Protein AF-A0A7J7D6F3-F1 (afdb_monomer_lite)

Foldseek 3Di:
DDDDPPPPVPDPDPDLVVLLVVLQVLLQVLPPVCLVVLLVQLPPLVRDVSNNLSSLLSLLSVLDPVCLVSLVVSLVPPPDVSNVLSSVLSNVSSVVVVCCVPDDNDPPLPQQPVSGSFSERAPPPQDDLVSLLVQLPDPPDRPRSNSNSLSNLVSVDDPSSVVSNVVSVD

Radius of gyration: 17.04 Å; chains: 1; bounding box: 36×46×45 Å

Organism: Tripterygium wilfordii (NCBI:txid458696)

Secondary structure (DSSP, 8-state):
-----SS--TTS-S-HHHHHHHHHHHHHHT-GGGHHHHHHHHT-TTS-HHHHHHHHHHHHHH--GGGHHHHHHHHHH-S-HHHHHHHHHHHHHHHHHHHHHHS-S----PPPTT----SS---TT--SHHHHHHHHT-TTS-HHHHHHHHHHHHHH-HHHHHHHHHHTT-

InterPro domains:
  IPR004155 PBS lyase HEAT-like repeat [SM00567] (16-45)
  IPR004155 PBS lyase HEAT-like repeat [SM00567] (49-78)
  IPR004155 PBS lyase HEAT-like repeat [SM00567] (143-168)
  IPR011989 Armadillo-like helical [G3DSA:1.25.10.10] (8-170)
  IPR016024 Armadillo-type fold [SSF48371] (17-167)

Sequence (170 aa):
MIVRLSGLLATRYSSNLLAHEAAFAMGQMQDTEAIAALGSFLNDLSLHPIVRHEA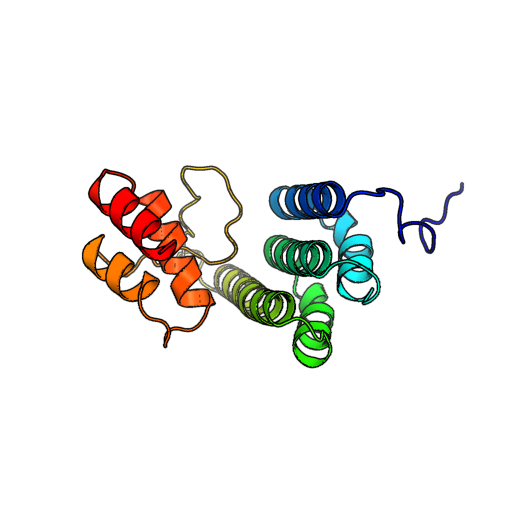AEALGAIGLESNIPLLQNSLLVDPAPEVQETCEFALKQIQELKAVVDGDGTSKTEKSPFMSVDPAAPVSSCSSVDELRNVLLDEEKCIYDLYAALFALRNHGGDTAVSAIIDSLC

Structure (mmCIF, N/CA/C/O backbone):
data_AF-A0A7J7D6F3-F1
#
_entry.id   AF-A0A7J7D6F3-F1
#
loop_
_atom_site.group_PDB
_atom_site.id
_atom_site.type_symbol
_atom_site.label_atom_id
_atom_site.label_alt_id
_atom_site.label_comp_id
_atom_site.label_asym_id
_atom_site.label_entity_id
_atom_site.label_seq_id
_atom_site.pdbx_PDB_ins_code
_atom_site.Cartn_x
_atom_site.Cartn_y
_atom_site.Cartn_z
_atom_site.occupancy
_atom_site.B_iso_or_equiv
_atom_site.auth_seq_id
_atom_site.auth_comp_id
_atom_site.auth_asym_id
_atom_site.auth_atom_id
_atom_site.pdbx_PDB_model_num
ATOM 1 N N . MET A 1 1 ? 8.239 -28.758 -19.427 1.00 30.58 1 MET A N 1
ATOM 2 C CA . MET A 1 1 ? 8.535 -28.411 -20.831 1.00 30.58 1 MET A CA 1
ATOM 3 C C . MET A 1 1 ? 7.629 -27.251 -21.215 1.00 30.58 1 MET A C 1
ATOM 5 O O . MET A 1 1 ? 6.462 -27.503 -21.447 1.00 30.58 1 MET A O 1
ATOM 9 N N . ILE A 1 2 ? 8.198 -26.031 -21.218 1.00 36.78 2 ILE A N 1
ATOM 10 C CA . ILE A 1 2 ? 7.731 -24.787 -21.875 1.00 36.78 2 ILE A CA 1
ATOM 11 C C . ILE A 1 2 ? 6.391 -24.246 -21.313 1.00 36.78 2 ILE A C 1
ATOM 13 O O . ILE A 1 2 ? 5.369 -24.901 -21.407 1.00 36.78 2 ILE A O 1
ATOM 17 N N . VAL A 1 3 ? 6.337 -23.068 -20.679 1.00 33.56 3 VAL A N 1
ATOM 18 C CA . VAL A 1 3 ? 6.626 -21.780 -21.328 1.00 33.56 3 VAL A CA 1
ATOM 19 C C . VAL A 1 3 ? 7.266 -20.769 -20.371 1.00 33.56 3 VAL A C 1
ATOM 21 O O . VAL A 1 3 ? 6.791 -20.531 -19.267 1.00 33.56 3 VAL A O 1
ATOM 24 N N . ARG A 1 4 ? 8.334 -20.136 -20.863 1.00 39.06 4 ARG A N 1
ATOM 25 C CA . ARG A 1 4 ? 8.883 -18.866 -20.383 1.00 39.06 4 ARG A CA 1
ATOM 26 C C . ARG A 1 4 ? 7.767 -17.815 -20.281 1.00 39.06 4 ARG A C 1
ATOM 28 O O . ARG A 1 4 ? 7.189 -17.468 -21.306 1.00 39.06 4 ARG A O 1
ATOM 35 N N . LEU A 1 5 ? 7.538 -17.249 -19.099 1.00 44.12 5 LEU A N 1
ATOM 36 C CA . LEU A 1 5 ? 6.761 -16.009 -18.922 1.00 44.12 5 LEU A CA 1
ATOM 37 C C . LEU A 1 5 ? 7.669 -14.773 -18.791 1.00 44.12 5 LEU A C 1
ATOM 39 O O . LEU A 1 5 ? 7.282 -13.748 -18.254 1.00 44.12 5 LEU A O 1
ATOM 43 N N . SER A 1 6 ? 8.886 -14.846 -19.329 1.00 40.44 6 SER A N 1
ATOM 44 C CA . SER A 1 6 ? 9.904 -13.791 -19.244 1.00 40.44 6 SER A CA 1
ATOM 45 C C . SER A 1 6 ? 9.747 -12.671 -20.291 1.00 40.44 6 SER A C 1
ATOM 47 O O . SER A 1 6 ? 10.749 -12.124 -20.734 1.00 40.44 6 SER A O 1
ATOM 49 N N . GLY A 1 7 ? 8.538 -12.336 -20.757 1.00 35.19 7 GLY A N 1
ATOM 50 C CA . GLY A 1 7 ? 8.425 -11.259 -21.759 1.00 35.19 7 GLY A CA 1
ATOM 51 C C . GLY A 1 7 ? 7.068 -11.006 -22.410 1.00 35.19 7 GLY A C 1
ATOM 52 O O . GLY A 1 7 ? 7.038 -10.517 -23.534 1.00 35.19 7 GLY A O 1
ATOM 53 N N . LEU A 1 8 ? 5.948 -11.359 -21.767 1.00 40.50 8 LEU A N 1
ATOM 54 C CA . LEU A 1 8 ? 4.613 -11.215 -22.377 1.00 40.50 8 LEU A CA 1
ATOM 55 C C . LEU A 1 8 ? 3.517 -10.793 -21.382 1.00 40.50 8 LEU A C 1
ATOM 57 O O . LEU A 1 8 ? 2.356 -11.162 -21.542 1.00 40.50 8 LEU A O 1
ATOM 61 N N . LEU A 1 9 ? 3.886 -10.037 -20.343 1.00 46.97 9 LEU A N 1
ATOM 62 C CA . LEU A 1 9 ? 2.937 -9.477 -19.369 1.00 46.97 9 LEU A CA 1
ATOM 63 C C . LEU A 1 9 ? 2.697 -7.970 -19.532 1.00 46.97 9 LEU A C 1
ATOM 65 O O . LEU A 1 9 ? 1.830 -7.432 -18.857 1.00 46.97 9 LEU A O 1
ATOM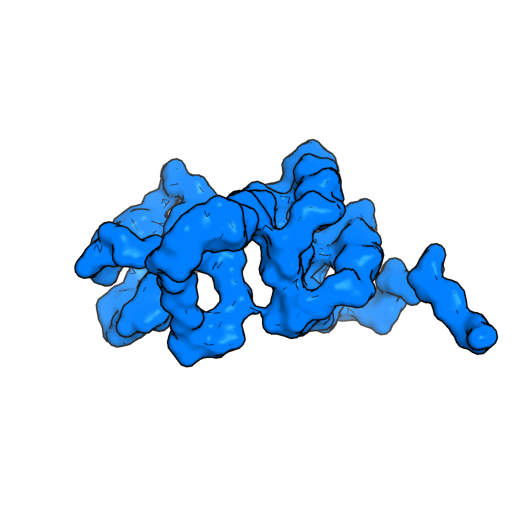 69 N N . ALA A 1 10 ? 3.358 -7.314 -20.488 1.00 43.84 10 ALA A N 1
ATOM 70 C CA . ALA A 1 10 ? 3.257 -5.869 -20.709 1.00 43.84 10 ALA A CA 1
ATOM 71 C C . ALA A 1 10 ? 1.909 -5.379 -21.286 1.00 43.84 10 ALA A C 1
ATOM 73 O O . ALA A 1 10 ? 1.863 -4.269 -21.785 1.00 43.84 10 ALA A O 1
ATOM 74 N N . THR A 1 11 ? 0.840 -6.192 -21.294 1.00 50.44 11 THR A N 1
ATOM 75 C CA . THR A 1 11 ? -0.588 -5.801 -21.452 1.00 50.44 11 THR A CA 1
ATOM 76 C C . THR A 1 11 ? -1.426 -7.031 -21.836 1.00 50.44 11 THR A C 1
ATOM 78 O O . THR A 1 11 ? -1.698 -7.282 -23.008 1.00 50.44 11 THR A O 1
ATOM 81 N N . ARG A 1 12 ? -1.883 -7.841 -20.870 1.00 51.34 12 ARG A N 1
ATOM 82 C CA . ARG A 1 12 ? -3.032 -8.743 -21.140 1.00 51.34 12 ARG A CA 1
ATOM 83 C C . ARG A 1 12 ? -4.381 -8.108 -20.835 1.00 51.34 12 ARG A C 1
ATOM 85 O O . ARG A 1 12 ? -5.403 -8.645 -21.254 1.00 51.34 12 ARG A O 1
ATOM 92 N N . TYR A 1 13 ? -4.386 -6.963 -20.164 1.00 54.12 13 TYR A N 1
ATOM 93 C CA . TYR A 1 13 ? -5.602 -6.252 -19.819 1.00 54.12 13 TYR A CA 1
ATOM 94 C C . TYR A 1 13 ? -5.542 -4.857 -20.425 1.00 54.12 13 TYR A C 1
ATOM 96 O O . TYR A 1 13 ? -4.667 -4.068 -20.094 1.00 54.12 13 TYR A O 1
ATOM 104 N N . SER A 1 14 ? -6.502 -4.534 -21.288 1.00 68.19 14 SER A N 1
ATOM 105 C CA . SER A 1 14 ? -6.715 -3.164 -21.776 1.00 68.19 14 SER A CA 1
ATOM 106 C C . SER A 1 14 ? -7.176 -2.207 -20.663 1.00 68.19 14 SER A C 1
ATOM 108 O O . SER A 1 14 ? -7.376 -1.024 -20.915 1.00 68.19 14 SER A O 1
ATOM 110 N N . SER A 1 15 ? -7.409 -2.727 -19.453 1.00 89.44 15 SER A N 1
ATOM 111 C CA . SER A 1 15 ? -7.959 -2.009 -18.309 1.00 89.44 15 SER A CA 1
ATOM 112 C C . SER A 1 15 ? -6.927 -1.904 -17.194 1.00 89.44 15 SER A C 1
ATOM 114 O O . SER A 1 15 ? -6.548 -2.915 -16.599 1.00 89.44 15 SER A O 1
ATOM 116 N N . ASN A 1 16 ? -6.550 -0.669 -16.867 1.00 93.06 16 ASN A N 1
ATOM 117 C CA . ASN A 1 16 ? -5.713 -0.367 -15.706 1.00 93.06 16 ASN A CA 1
ATOM 118 C C . ASN A 1 16 ? -6.391 -0.790 -14.396 1.00 93.06 16 ASN A C 1
ATOM 120 O O . ASN A 1 16 ? -5.715 -1.271 -13.499 1.00 93.06 16 ASN A O 1
ATOM 124 N N . LEU A 1 17 ? -7.723 -0.691 -14.311 1.00 93.69 17 LEU A N 1
ATOM 125 C CA . LEU A 1 17 ? -8.477 -1.088 -13.116 1.00 93.69 17 LEU A CA 1
ATOM 126 C C . LEU A 1 17 ? -8.393 -2.594 -12.857 1.00 93.69 17 LEU A C 1
ATOM 128 O O . LEU A 1 17 ? -8.245 -3.018 -11.720 1.00 93.69 17 LEU A O 1
ATOM 132 N N . LEU A 1 18 ? -8.457 -3.414 -13.910 1.00 91.94 18 LEU A N 1
ATOM 133 C CA . LEU A 1 18 ? -8.334 -4.863 -13.746 1.00 91.94 18 LEU A CA 1
ATOM 134 C C . LEU A 1 18 ? -6.893 -5.275 -13.427 1.00 91.94 18 LEU A C 1
ATOM 136 O O . LEU A 1 18 ? -6.681 -6.219 -12.675 1.00 91.94 18 LEU A O 1
ATOM 140 N N . ALA A 1 19 ? -5.907 -4.578 -13.998 1.00 92.69 19 ALA A N 1
ATOM 141 C CA . ALA A 1 19 ? -4.504 -4.810 -13.671 1.00 92.69 19 ALA A CA 1
ATOM 142 C C . ALA A 1 19 ? -4.189 -4.432 -12.212 1.00 92.69 19 ALA A C 1
ATOM 144 O O . ALA A 1 19 ? -3.510 -5.202 -11.539 1.00 92.69 19 ALA A O 1
ATOM 145 N N . HIS A 1 20 ? -4.738 -3.313 -11.730 1.00 94.75 20 HIS A N 1
ATOM 146 C CA . HIS A 1 20 ? -4.747 -2.936 -10.316 1.00 94.75 20 HIS A CA 1
ATOM 147 C C . HIS A 1 20 ? -5.373 -4.051 -9.471 1.00 94.75 20 HIS A C 1
ATOM 149 O O . HIS A 1 20 ? -4.684 -4.667 -8.673 1.00 94.75 20 HIS A O 1
ATOM 155 N N . GLU A 1 21 ? -6.630 -4.428 -9.722 1.00 95.69 21 GLU A N 1
ATOM 156 C CA . GLU A 1 21 ? -7.319 -5.440 -8.905 1.00 95.69 21 GLU A CA 1
ATOM 157 C C . GLU A 1 21 ? -6.590 -6.796 -8.875 1.00 95.69 21 GLU A C 1
ATOM 159 O O . GLU A 1 21 ? -6.576 -7.497 -7.865 1.00 95.69 21 GLU A O 1
ATOM 164 N N . ALA A 1 22 ? -5.944 -7.174 -9.980 1.00 94.75 22 ALA A N 1
ATOM 165 C CA . ALA A 1 22 ? -5.128 -8.378 -10.028 1.00 94.75 22 ALA A CA 1
ATOM 166 C C . ALA A 1 22 ? -3.877 -8.271 -9.140 1.00 94.75 22 ALA A C 1
ATOM 168 O O . ALA A 1 22 ? -3.544 -9.244 -8.466 1.00 94.75 22 ALA A O 1
ATOM 169 N N . ALA A 1 23 ? -3.187 -7.126 -9.134 1.00 96.25 23 ALA A N 1
ATOM 170 C CA . ALA A 1 23 ? -2.050 -6.889 -8.245 1.00 96.25 23 ALA A CA 1
ATOM 171 C C . ALA A 1 23 ? -2.496 -6.854 -6.772 1.00 96.25 23 ALA A C 1
ATOM 173 O O . ALA A 1 23 ? -1.893 -7.552 -5.955 1.00 96.25 23 ALA A O 1
ATOM 174 N N . PHE A 1 24 ? -3.616 -6.186 -6.480 1.00 96.25 24 PHE A N 1
ATOM 175 C CA . PHE A 1 24 ? -4.248 -6.160 -5.159 1.00 96.25 24 PHE A CA 1
ATOM 176 C C . PHE A 1 24 ? -4.521 -7.568 -4.635 1.00 96.25 24 PHE A C 1
ATOM 178 O O . PHE A 1 24 ? -4.094 -7.932 -3.539 1.00 96.25 24 PHE A O 1
ATOM 185 N N . ALA A 1 25 ? -5.161 -8.413 -5.448 1.00 96.38 25 ALA A N 1
ATOM 186 C CA . ALA A 1 25 ? -5.450 -9.792 -5.072 1.00 96.38 25 ALA A CA 1
ATOM 187 C C . ALA A 1 25 ? -4.174 -10.591 -4.746 1.00 96.38 25 ALA A C 1
ATOM 189 O O . ALA A 1 25 ? -4.164 -11.348 -3.776 1.00 96.38 25 ALA A O 1
ATOM 190 N N . MET A 1 26 ? -3.087 -10.403 -5.507 1.00 96.75 26 MET A N 1
ATOM 191 C CA . MET A 1 26 ? -1.802 -11.063 -5.231 1.00 96.75 26 MET A CA 1
ATOM 192 C C . MET A 1 26 ? -1.184 -10.592 -3.909 1.00 96.75 26 MET A C 1
ATOM 194 O O . MET A 1 26 ? -0.648 -11.416 -3.166 1.00 96.75 26 MET A O 1
ATOM 198 N N . GLY A 1 27 ? -1.299 -9.297 -3.596 1.00 96.25 27 GLY A N 1
ATOM 199 C CA . GLY A 1 27 ? -0.880 -8.722 -2.316 1.00 96.25 27 GLY A CA 1
ATOM 200 C C . GLY A 1 27 ? -1.671 -9.290 -1.138 1.00 96.25 27 GLY A C 1
ATOM 201 O O . GLY A 1 27 ? -1.078 -9.790 -0.184 1.00 96.25 27 GLY A O 1
ATOM 202 N N . GLN A 1 28 ? -3.004 -9.318 -1.239 1.00 96.19 28 GLN A N 1
ATOM 203 C CA . GLN A 1 28 ? -3.885 -9.887 -0.209 1.00 96.19 28 GLN A CA 1
ATOM 204 C C . GLN A 1 28 ? -3.655 -11.390 0.010 1.00 96.19 28 GLN A C 1
ATOM 206 O O . GLN A 1 28 ? -3.789 -11.889 1.126 1.00 96.19 28 GLN A O 1
ATOM 211 N N . MET A 1 29 ? -3.291 -12.125 -1.045 1.00 95.00 29 MET A N 1
ATOM 212 C CA . MET A 1 29 ? -2.913 -13.540 -0.960 1.00 95.00 29 MET A CA 1
ATOM 213 C C . MET A 1 29 ? -1.489 -13.760 -0.428 1.00 95.00 29 MET A C 1
ATOM 215 O O . MET A 1 29 ? -1.151 -14.894 -0.089 1.00 95.00 29 MET A O 1
ATOM 219 N N . GLN A 1 30 ? -0.668 -12.705 -0.375 1.00 94.75 30 GLN A N 1
ATOM 220 C CA . GLN A 1 30 ? 0.755 -12.749 -0.033 1.00 94.75 30 GLN A CA 1
ATOM 221 C C . GLN A 1 30 ? 1.526 -13.803 -0.859 1.00 94.75 30 GLN A C 1
ATOM 223 O O . GLN A 1 30 ? 2.408 -14.496 -0.347 1.00 94.75 30 GLN A O 1
ATOM 228 N N . ASP A 1 31 ? 1.180 -13.952 -2.145 1.00 93.44 31 ASP A N 1
ATOM 229 C CA . ASP A 1 31 ? 1.748 -14.984 -3.021 1.00 93.44 31 ASP A CA 1
ATOM 230 C C . ASP A 1 31 ? 3.157 -14.601 -3.499 1.00 93.44 31 ASP A C 1
ATOM 232 O O . ASP A 1 31 ? 3.350 -13.722 -4.343 1.00 93.44 31 ASP A O 1
ATOM 236 N N . THR A 1 32 ? 4.169 -15.301 -2.987 1.00 96.56 32 THR A N 1
ATOM 237 C CA . THR A 1 32 ? 5.573 -15.045 -3.321 1.00 96.56 32 THR A CA 1
ATOM 238 C C . THR A 1 32 ? 5.913 -15.343 -4.783 1.00 96.56 32 THR A C 1
ATOM 240 O O . THR A 1 32 ? 6.850 -14.752 -5.321 1.00 96.56 32 THR A O 1
ATOM 243 N N . GLU A 1 33 ? 5.159 -16.214 -5.462 1.00 95.81 33 GLU A N 1
ATOM 244 C CA . GLU A 1 33 ? 5.366 -16.490 -6.891 1.00 95.81 33 GLU A CA 1
ATOM 245 C C . GLU A 1 33 ? 4.988 -15.277 -7.765 1.00 95.81 33 GLU A C 1
ATOM 247 O O . GLU A 1 33 ? 5.458 -15.147 -8.900 1.00 95.81 33 GLU A O 1
ATOM 252 N N . ALA A 1 34 ? 4.195 -14.337 -7.233 1.00 95.38 34 ALA A N 1
ATOM 253 C CA . ALA A 1 34 ? 3.799 -13.116 -7.931 1.00 95.38 34 ALA A CA 1
ATOM 254 C C . ALA A 1 34 ? 4.901 -12.041 -7.967 1.00 95.38 34 ALA A C 1
ATOM 256 O O . ALA A 1 34 ? 4.849 -11.155 -8.822 1.00 95.38 34 ALA A O 1
ATOM 257 N N . ILE A 1 35 ? 5.926 -12.118 -7.105 1.00 97.56 35 ILE A N 1
ATOM 258 C CA . ILE A 1 35 ? 6.952 -11.067 -6.928 1.00 97.56 35 ILE A CA 1
ATOM 259 C C . ILE A 1 35 ? 7.613 -10.677 -8.252 1.00 97.56 35 ILE A C 1
ATOM 261 O O . ILE A 1 35 ? 7.791 -9.493 -8.537 1.00 97.56 35 ILE A O 1
ATOM 265 N N . ALA A 1 36 ? 7.955 -11.660 -9.090 1.00 96.44 36 ALA A N 1
ATOM 266 C CA . ALA A 1 36 ? 8.598 -11.391 -10.373 1.00 96.44 36 ALA A CA 1
ATOM 267 C C . ALA A 1 36 ? 7.694 -10.577 -11.319 1.00 96.44 36 ALA A C 1
ATOM 269 O O . ALA A 1 36 ? 8.173 -9.690 -12.026 1.00 96.44 36 ALA A O 1
ATOM 270 N N . ALA A 1 37 ? 6.388 -10.858 -11.326 1.00 95.31 37 ALA A N 1
ATOM 271 C CA . ALA A 1 37 ? 5.419 -10.125 -12.134 1.00 95.31 37 ALA A CA 1
ATOM 272 C C . ALA A 1 37 ? 5.146 -8.726 -11.558 1.00 95.31 37 ALA A C 1
ATOM 274 O O . ALA A 1 37 ? 5.180 -7.751 -12.306 1.00 95.31 37 ALA A O 1
ATOM 275 N N . LEU A 1 38 ? 4.961 -8.617 -10.239 1.00 97.56 38 LEU A N 1
ATOM 276 C CA . LEU A 1 38 ? 4.749 -7.344 -9.541 1.00 97.56 38 LEU A CA 1
ATOM 277 C C . LEU A 1 38 ? 5.946 -6.400 -9.724 1.00 97.56 38 LEU A C 1
ATOM 279 O O . LEU A 1 38 ? 5.774 -5.243 -10.096 1.00 97.56 38 LEU A O 1
ATOM 283 N N . GLY A 1 39 ? 7.173 -6.911 -9.586 1.00 97.81 39 GLY A N 1
ATOM 284 C CA . GLY A 1 39 ? 8.389 -6.143 -9.853 1.00 97.81 39 GLY A CA 1
ATOM 285 C C . GLY A 1 39 ? 8.501 -5.673 -11.308 1.00 97.81 39 GLY A C 1
ATOM 286 O O . GLY A 1 39 ? 9.026 -4.590 -11.565 1.00 97.81 39 GLY A O 1
ATOM 287 N N . SER A 1 40 ? 7.983 -6.446 -12.269 1.00 95.94 40 SER A N 1
ATOM 288 C CA . SER A 1 40 ? 7.897 -6.007 -13.667 1.00 95.94 40 SER A CA 1
ATOM 289 C C . SER A 1 40 ? 6.868 -4.895 -13.864 1.00 95.94 40 SER A C 1
ATOM 291 O O . SER A 1 40 ? 7.121 -4.015 -14.677 1.00 95.94 40 SER A O 1
ATOM 293 N N . PHE A 1 41 ? 5.726 -4.932 -13.170 1.00 95.69 41 PHE A N 1
ATOM 294 C CA . PHE A 1 41 ? 4.705 -3.883 -13.261 1.00 95.69 41 PHE A CA 1
ATOM 295 C C . PHE A 1 41 ? 5.188 -2.580 -12.634 1.00 95.69 41 PHE A C 1
ATOM 297 O O . PHE A 1 41 ? 5.072 -1.526 -13.250 1.00 95.69 41 PHE A O 1
ATOM 304 N N . LEU A 1 42 ? 5.796 -2.663 -11.451 1.00 98.06 42 LEU A N 1
ATOM 305 C CA . LEU A 1 42 ? 6.322 -1.503 -10.742 1.00 98.06 42 LEU A CA 1
ATOM 306 C C . LEU A 1 42 ? 7.381 -0.743 -11.565 1.00 98.06 42 LEU A C 1
ATOM 308 O O . LEU A 1 42 ? 7.377 0.481 -11.591 1.00 98.06 42 LEU A O 1
ATOM 312 N N . ASN A 1 43 ? 8.252 -1.452 -12.292 1.00 96.12 43 ASN A N 1
ATOM 313 C CA . ASN A 1 43 ? 9.311 -0.825 -13.096 1.00 96.12 43 ASN A CA 1
ATOM 314 C C . ASN A 1 43 ? 8.880 -0.414 -14.520 1.00 96.12 43 ASN A C 1
ATOM 316 O O . ASN A 1 43 ? 9.670 0.198 -15.243 1.00 96.12 43 ASN A O 1
ATOM 320 N N . ASP A 1 44 ? 7.669 -0.762 -14.963 1.00 95.06 44 ASP A N 1
ATOM 321 C CA . ASP A 1 44 ? 7.187 -0.417 -16.303 1.00 95.06 44 ASP A CA 1
ATOM 322 C C . ASP A 1 44 ? 6.498 0.952 -16.298 1.00 95.06 44 ASP A C 1
ATOM 324 O O . ASP A 1 44 ? 5.283 1.069 -16.137 1.00 95.06 44 ASP A O 1
ATOM 328 N N . LEU A 1 45 ? 7.286 2.005 -16.531 1.00 95.00 45 LEU A N 1
ATOM 329 C CA . LEU A 1 45 ? 6.807 3.392 -16.579 1.00 95.00 45 LEU A CA 1
ATOM 330 C C . LEU A 1 45 ? 5.787 3.672 -17.702 1.00 95.00 45 LEU A C 1
ATOM 332 O O . LEU A 1 45 ? 5.227 4.767 -17.745 1.00 95.00 45 LEU A O 1
ATOM 336 N N . SER A 1 46 ? 5.537 2.721 -18.613 1.00 93.38 46 SER A N 1
ATOM 337 C CA . SER A 1 46 ? 4.464 2.840 -19.607 1.00 93.38 46 SER A CA 1
ATOM 338 C C . SER A 1 46 ? 3.082 2.473 -19.056 1.00 93.38 46 SER A C 1
ATOM 340 O O . SER A 1 46 ? 2.069 2.889 -19.624 1.00 93.38 46 SER A O 1
ATOM 342 N N . LEU A 1 47 ? 3.021 1.728 -17.946 1.00 94.12 47 LEU A N 1
ATOM 343 C CA . LEU A 1 47 ? 1.772 1.420 -17.255 1.00 94.12 47 LEU A CA 1
ATOM 344 C C . LEU A 1 47 ? 1.225 2.658 -16.550 1.00 94.12 47 LEU A C 1
ATOM 346 O O . LEU A 1 47 ? 1.961 3.572 -16.192 1.00 94.12 47 LEU A O 1
ATOM 350 N N . HIS A 1 48 ? -0.082 2.684 -16.310 1.00 96.06 48 HIS A N 1
ATOM 351 C CA . HIS A 1 48 ? -0.695 3.750 -15.526 1.00 96.06 48 HIS A CA 1
ATOM 352 C C . HIS A 1 48 ? -0.196 3.704 -14.069 1.00 96.06 48 HIS A C 1
ATOM 354 O O . HIS A 1 48 ? -0.095 2.600 -13.526 1.00 96.06 48 HIS A O 1
ATOM 360 N N . PRO A 1 49 ? 0.050 4.852 -13.404 1.00 98.06 49 PRO A N 1
ATOM 361 C CA . PRO A 1 49 ? 0.500 4.889 -12.008 1.00 98.06 49 PRO A CA 1
ATOM 362 C C . PRO A 1 49 ? -0.352 4.048 -11.052 1.00 98.06 49 PRO A C 1
ATOM 364 O O . PRO A 1 49 ? 0.196 3.363 -10.199 1.00 98.06 49 PRO A O 1
ATOM 367 N N . ILE A 1 50 ? -1.672 3.997 -11.292 1.00 97.06 50 ILE A N 1
ATOM 368 C CA . ILE A 1 50 ? -2.609 3.139 -10.542 1.00 97.06 50 ILE A CA 1
ATOM 369 C C . ILE A 1 50 ? -2.175 1.659 -10.458 1.00 97.06 50 ILE A C 1
ATOM 371 O O . ILE A 1 50 ? -2.322 0.991 -9.449 1.00 97.06 50 ILE A O 1
ATOM 375 N N . VAL A 1 51 ? -1.599 1.122 -11.535 1.00 97.25 51 VAL A N 1
ATOM 376 C CA . VAL A 1 51 ? -1.143 -0.276 -11.567 1.00 97.25 51 VAL A CA 1
ATOM 377 C C . VAL A 1 51 ? 0.191 -0.426 -10.841 1.00 97.25 51 VAL A C 1
ATOM 379 O O . VAL A 1 51 ? 0.460 -1.461 -10.237 1.00 97.25 51 VAL A O 1
ATOM 382 N N . ARG A 1 52 ? 1.043 0.601 -10.916 1.00 98.38 52 ARG A N 1
ATOM 383 C CA . ARG A 1 52 ? 2.378 0.580 -10.315 1.00 98.38 52 ARG A CA 1
ATOM 384 C C . ARG A 1 52 ? 2.319 0.761 -8.802 1.00 98.38 52 ARG A C 1
ATOM 386 O O . ARG A 1 52 ? 3.034 0.037 -8.117 1.00 98.38 52 ARG A O 1
ATOM 393 N N . HIS A 1 53 ? 1.452 1.638 -8.280 1.00 98.31 53 HIS A N 1
ATOM 394 C CA . HIS A 1 53 ? 1.258 1.731 -6.828 1.00 98.31 53 HIS A CA 1
ATOM 395 C C . HIS A 1 53 ? 0.759 0.394 -6.289 1.00 98.31 53 HIS A C 1
ATOM 397 O O . HIS A 1 53 ? 1.334 -0.130 -5.349 1.00 98.31 53 HIS A O 1
ATOM 403 N N . GLU A 1 54 ? -0.211 -0.233 -6.954 1.00 98.12 54 GLU A N 1
ATOM 404 C CA . GLU A 1 54 ? -0.777 -1.488 -6.468 1.00 98.12 54 GLU A CA 1
ATOM 405 C C . GLU A 1 54 ? 0.255 -2.623 -6.500 1.00 98.12 54 GLU A C 1
ATOM 407 O O . GLU A 1 54 ? 0.308 -3.472 -5.615 1.00 98.12 54 GLU A O 1
ATOM 412 N N . ALA A 1 55 ? 1.160 -2.604 -7.483 1.00 98.38 55 ALA A N 1
ATOM 413 C CA . ALA A 1 55 ? 2.298 -3.511 -7.498 1.00 98.38 55 ALA A CA 1
ATOM 414 C C . ALA A 1 55 ? 3.273 -3.264 -6.330 1.00 98.38 55 ALA A C 1
ATOM 416 O O . ALA A 1 55 ? 3.771 -4.229 -5.749 1.00 98.38 55 ALA A O 1
ATOM 417 N N . ALA A 1 56 ? 3.552 -2.004 -5.978 1.00 98.50 56 ALA A N 1
ATOM 418 C CA . ALA A 1 56 ? 4.380 -1.658 -4.822 1.00 98.50 56 ALA A CA 1
ATOM 419 C C . ALA A 1 56 ? 3.713 -2.046 -3.491 1.00 98.50 56 ALA A C 1
ATOM 421 O O . ALA A 1 56 ? 4.371 -2.645 -2.640 1.00 98.50 56 ALA A O 1
ATOM 422 N N . GLU A 1 57 ? 2.415 -1.784 -3.336 1.00 98.06 57 GLU A N 1
ATOM 423 C CA . GLU A 1 57 ? 1.629 -2.168 -2.161 1.00 98.06 57 GLU A CA 1
ATOM 424 C C . GLU A 1 57 ? 1.611 -3.690 -1.988 1.00 98.06 57 GLU A C 1
ATOM 426 O O . GLU A 1 57 ? 1.953 -4.194 -0.919 1.00 98.06 57 GLU A O 1
ATOM 431 N N . ALA A 1 58 ? 1.349 -4.443 -3.063 1.00 98.25 58 ALA A N 1
ATOM 432 C CA . ALA A 1 58 ? 1.390 -5.902 -3.043 1.00 98.25 58 ALA A CA 1
ATOM 433 C C . ALA A 1 58 ? 2.778 -6.456 -2.670 1.00 98.25 58 ALA A C 1
ATOM 435 O O . ALA A 1 58 ? 2.880 -7.437 -1.931 1.00 98.25 58 ALA A O 1
ATOM 436 N N . LEU A 1 59 ? 3.864 -5.832 -3.144 1.00 98.44 59 LEU A N 1
ATOM 437 C CA . LEU A 1 59 ? 5.231 -6.201 -2.752 1.00 98.44 59 LEU A CA 1
ATOM 438 C C . LEU A 1 59 ? 5.504 -5.935 -1.263 1.00 98.44 59 LEU A C 1
ATOM 440 O O . LEU A 1 59 ? 6.213 -6.732 -0.640 1.00 98.44 59 LEU A O 1
ATOM 444 N N . GLY A 1 60 ? 4.950 -4.851 -0.710 1.00 97.19 60 GLY A N 1
ATOM 445 C CA . GLY A 1 60 ? 4.943 -4.567 0.727 1.00 97.19 60 GLY A CA 1
ATOM 446 C C . GLY A 1 60 ? 4.183 -5.634 1.510 1.00 97.19 60 GLY A C 1
ATOM 447 O O . GLY A 1 60 ? 4.750 -6.236 2.421 1.00 97.19 60 GLY A O 1
ATOM 448 N N . ALA A 1 61 ? 2.959 -5.948 1.074 1.00 95.69 61 ALA A N 1
ATOM 449 C CA . ALA A 1 61 ? 2.065 -6.923 1.697 1.00 95.69 61 ALA A CA 1
ATOM 450 C C . ALA A 1 61 ? 2.664 -8.338 1.737 1.00 95.69 61 ALA A C 1
ATOM 452 O O . ALA A 1 61 ? 2.515 -9.059 2.726 1.00 95.69 61 ALA A O 1
ATOM 453 N N . ILE A 1 62 ? 3.387 -8.736 0.684 1.00 96.44 62 ILE A N 1
ATOM 454 C CA . ILE A 1 62 ? 4.147 -9.996 0.642 1.00 96.44 62 ILE A CA 1
ATOM 455 C C . ILE A 1 62 ? 5.278 -10.007 1.687 1.00 96.44 62 ILE A C 1
ATOM 457 O O . ILE A 1 62 ? 5.622 -11.063 2.217 1.00 96.44 62 ILE A O 1
ATOM 461 N N . GLY A 1 63 ? 5.861 -8.850 2.006 1.00 95.50 63 GLY A N 1
ATOM 462 C CA . GLY A 1 63 ? 6.699 -8.690 3.196 1.00 95.50 63 GLY A CA 1
ATOM 463 C C . GLY A 1 63 ? 8.129 -9.232 3.104 1.00 95.50 63 GLY A C 1
ATOM 464 O O . GLY A 1 63 ? 8.824 -9.267 4.117 1.00 95.50 63 GLY A O 1
ATOM 465 N N . LEU A 1 64 ? 8.602 -9.678 1.932 1.00 95.62 64 LEU A N 1
ATOM 466 C CA . LEU A 1 64 ? 9.953 -10.242 1.798 1.00 95.62 64 LEU A CA 1
ATOM 467 C C . LEU A 1 64 ? 11.030 -9.161 1.642 1.00 95.62 64 LEU A C 1
ATOM 469 O O . LEU A 1 64 ? 10.931 -8.282 0.788 1.00 95.62 64 LEU A O 1
ATOM 473 N N . GLU A 1 65 ? 12.145 -9.303 2.369 1.00 95.94 65 GLU A N 1
ATOM 474 C CA . GLU A 1 65 ? 13.301 -8.392 2.267 1.00 95.94 65 GLU A CA 1
ATOM 475 C C . GLU A 1 65 ? 13.898 -8.323 0.853 1.00 95.94 65 GLU A C 1
ATOM 477 O O . GLU A 1 65 ? 14.448 -7.296 0.457 1.00 95.94 65 GLU A O 1
ATOM 482 N N . SER A 1 66 ? 13.749 -9.383 0.051 1.00 96.19 66 SER A N 1
ATOM 483 C CA . SER A 1 66 ? 14.165 -9.390 -1.357 1.00 96.19 66 SER A CA 1
ATOM 484 C C . SER A 1 66 ? 13.454 -8.334 -2.210 1.00 96.19 66 SER A C 1
ATOM 486 O O . SER A 1 66 ? 13.949 -8.004 -3.286 1.00 96.19 66 SER A O 1
ATOM 488 N N . ASN A 1 67 ? 12.321 -7.798 -1.745 1.00 97.50 67 ASN A N 1
ATOM 489 C CA . ASN A 1 67 ? 11.549 -6.770 -2.440 1.00 97.50 67 ASN A CA 1
ATOM 490 C C . ASN A 1 67 ? 12.108 -5.357 -2.195 1.00 97.50 67 ASN A C 1
ATOM 492 O O . ASN A 1 67 ? 11.863 -4.461 -3.002 1.00 97.50 67 ASN A O 1
ATOM 496 N N . ILE A 1 68 ? 12.898 -5.153 -1.130 1.00 98.06 68 ILE A N 1
ATOM 497 C CA . ILE A 1 68 ? 13.417 -3.836 -0.720 1.00 98.06 68 ILE A CA 1
ATOM 498 C C . ILE A 1 68 ? 14.140 -3.107 -1.864 1.00 98.06 68 ILE A C 1
ATOM 500 O O . ILE A 1 68 ? 13.812 -1.944 -2.100 1.00 98.06 68 ILE A O 1
ATOM 504 N N . PRO A 1 69 ? 15.062 -3.734 -2.626 1.00 98.19 69 PRO A N 1
ATOM 505 C CA . PRO A 1 69 ? 15.753 -3.031 -3.707 1.00 98.19 69 PRO A CA 1
ATOM 506 C C . PRO A 1 69 ? 14.812 -2.535 -4.816 1.00 98.19 69 PRO A C 1
ATOM 508 O O . PRO A 1 69 ? 15.057 -1.478 -5.393 1.00 98.19 69 PRO A O 1
ATOM 511 N N . LEU A 1 70 ? 13.731 -3.272 -5.110 1.00 97.31 70 LEU A N 1
ATOM 512 C CA . LEU A 1 70 ? 12.742 -2.883 -6.125 1.00 97.31 70 LEU A CA 1
ATOM 513 C C . LEU A 1 70 ? 11.941 -1.654 -5.677 1.00 97.31 70 LEU A C 1
ATOM 515 O O . LEU A 1 70 ? 11.766 -0.712 -6.453 1.00 97.31 70 LEU A O 1
ATOM 519 N N . LEU A 1 71 ? 11.497 -1.657 -4.418 1.00 98.50 71 LEU A N 1
ATOM 520 C CA . LEU A 1 71 ? 10.754 -0.551 -3.813 1.00 98.50 71 LEU A CA 1
ATOM 521 C C . LEU A 1 71 ? 11.635 0.696 -3.661 1.00 98.50 71 LEU A C 1
ATOM 523 O O . LEU A 1 71 ? 11.218 1.786 -4.031 1.00 98.50 71 LEU A O 1
ATOM 527 N N . GLN A 1 72 ? 12.885 0.543 -3.207 1.00 98.44 72 GLN A N 1
ATOM 528 C CA . GLN A 1 72 ? 13.844 1.651 -3.102 1.00 98.44 72 GLN A CA 1
ATOM 529 C C . GLN A 1 72 ? 14.164 2.278 -4.457 1.00 98.44 72 GLN A C 1
ATOM 531 O O . GLN A 1 72 ? 14.253 3.497 -4.557 1.00 98.44 72 GLN A O 1
ATOM 536 N N . ASN A 1 73 ? 14.341 1.465 -5.503 1.00 98.12 73 ASN A N 1
ATOM 537 C CA . ASN A 1 73 ? 14.556 1.992 -6.845 1.00 98.12 73 ASN A CA 1
ATOM 538 C C . ASN A 1 73 ? 13.360 2.844 -7.288 1.00 98.12 73 ASN A C 1
ATOM 540 O O . ASN A 1 73 ? 13.540 3.986 -7.696 1.00 98.12 73 ASN A O 1
ATOM 544 N N . SER A 1 74 ? 12.147 2.310 -7.156 1.00 98.31 74 SER A N 1
ATOM 545 C CA . SER A 1 74 ? 10.923 2.966 -7.634 1.00 98.31 74 SER A CA 1
ATOM 546 C C . SER A 1 74 ? 10.582 4.220 -6.830 1.00 98.31 74 SER A C 1
ATOM 548 O O . SER A 1 74 ? 10.216 5.227 -7.423 1.00 98.31 74 SER A O 1
ATOM 550 N N . LEU A 1 75 ? 10.842 4.221 -5.520 1.00 97.94 75 LEU A N 1
ATOM 551 C CA . LEU A 1 75 ? 10.772 5.415 -4.672 1.00 97.94 75 LEU A CA 1
ATOM 552 C C . LEU A 1 75 ? 11.637 6.573 -5.204 1.00 97.94 75 LEU A C 1
ATOM 554 O O . LEU A 1 75 ? 11.274 7.734 -5.055 1.00 97.94 75 LEU A O 1
ATOM 558 N N . LEU A 1 76 ? 12.786 6.269 -5.817 1.00 97.62 76 LEU A N 1
ATOM 559 C CA . LEU A 1 76 ? 13.721 7.279 -6.320 1.00 97.62 76 LEU A CA 1
ATOM 560 C C . LEU A 1 76 ? 13.441 7.712 -7.763 1.00 97.62 76 LEU A C 1
ATOM 562 O O . LEU A 1 76 ? 13.778 8.840 -8.125 1.00 97.62 76 LEU A O 1
ATOM 566 N N . VAL A 1 77 ? 12.921 6.811 -8.604 1.00 97.50 77 VAL A N 1
ATOM 567 C CA . VAL A 1 77 ? 12.874 7.020 -10.064 1.00 97.50 77 VAL A CA 1
ATOM 568 C C . VAL A 1 77 ? 11.471 7.099 -10.650 1.00 97.50 77 VAL A C 1
ATOM 570 O O . VAL A 1 77 ? 11.332 7.595 -11.770 1.00 97.50 77 VAL A O 1
ATOM 573 N N . ASP A 1 78 ? 10.445 6.603 -9.955 1.00 98.50 78 ASP A N 1
ATOM 574 C CA . ASP A 1 78 ? 9.076 6.690 -10.455 1.00 98.50 78 ASP A CA 1
ATOM 575 C C . ASP A 1 78 ? 8.626 8.160 -10.455 1.00 98.50 78 ASP A C 1
ATOM 577 O O . ASP A 1 78 ? 8.833 8.852 -9.460 1.00 98.50 78 ASP A O 1
ATOM 581 N N . PRO A 1 79 ? 8.059 8.689 -11.553 1.00 98.12 79 PRO A N 1
ATOM 582 C CA . PRO A 1 79 ? 7.663 10.092 -11.626 1.00 98.12 79 PRO A CA 1
ATOM 583 C C . PRO A 1 79 ? 6.348 10.409 -10.898 1.00 98.12 79 PRO A C 1
ATOM 585 O O . PRO A 1 79 ? 6.019 11.587 -10.763 1.00 98.12 79 PRO A O 1
ATOM 588 N N . ALA A 1 80 ? 5.565 9.399 -10.512 1.00 98.38 80 ALA A N 1
ATOM 589 C CA . ALA A 1 80 ? 4.251 9.577 -9.910 1.00 98.38 80 ALA A CA 1
ATOM 590 C C . ALA A 1 80 ? 4.353 9.594 -8.371 1.00 98.38 80 ALA A C 1
ATOM 592 O O . ALA A 1 80 ? 4.789 8.589 -7.798 1.00 98.38 80 ALA A O 1
ATOM 593 N N . PRO A 1 81 ? 3.947 10.687 -7.694 1.00 96.56 81 PRO A N 1
ATOM 594 C CA . PRO A 1 81 ? 4.004 10.788 -6.234 1.00 96.56 81 PRO A CA 1
ATOM 595 C C . PRO A 1 81 ? 3.287 9.639 -5.524 1.00 96.56 81 PRO A C 1
ATOM 597 O O . PRO A 1 81 ? 3.838 9.067 -4.593 1.00 96.56 81 PRO A O 1
ATOM 600 N N . GLU A 1 82 ? 2.127 9.206 -6.026 1.00 95.75 82 GLU A N 1
ATOM 601 C CA . GLU A 1 82 ? 1.357 8.111 -5.430 1.00 95.75 82 GLU A CA 1
ATOM 602 C C . GLU A 1 82 ? 2.125 6.777 -5.416 1.00 95.75 82 GLU A C 1
ATOM 604 O O . GLU A 1 82 ? 1.971 5.971 -4.500 1.00 95.75 82 GLU A O 1
ATOM 609 N N . VAL A 1 83 ? 3.000 6.538 -6.400 1.00 98.38 83 VAL A N 1
ATOM 610 C CA . VAL A 1 83 ? 3.848 5.337 -6.437 1.00 98.38 83 VAL A CA 1
ATOM 611 C C . VAL A 1 83 ? 5.018 5.486 -5.469 1.00 98.38 83 VAL A C 1
ATOM 613 O O . VAL A 1 83 ? 5.375 4.519 -4.794 1.00 98.38 83 VAL A O 1
ATOM 616 N N . GLN A 1 84 ? 5.601 6.684 -5.375 1.00 97.75 84 GLN A N 1
ATOM 617 C CA . GLN A 1 84 ? 6.680 6.987 -4.433 1.00 97.75 84 GLN A CA 1
ATOM 618 C C . GLN A 1 84 ? 6.202 6.829 -2.982 1.00 97.75 84 GLN A C 1
ATOM 620 O O . GLN A 1 84 ? 6.796 6.060 -2.230 1.00 97.75 84 GLN A O 1
ATOM 625 N N . GLU A 1 85 ? 5.091 7.470 -2.619 1.00 95.56 85 GLU A N 1
ATOM 626 C CA . GLU A 1 85 ? 4.445 7.361 -1.304 1.00 95.56 85 GLU A CA 1
ATOM 627 C C . GLU A 1 85 ? 4.123 5.902 -0.956 1.00 95.56 85 GLU A C 1
ATOM 629 O O . GLU A 1 85 ? 4.414 5.435 0.147 1.00 95.56 85 GLU A O 1
ATOM 634 N N . THR A 1 86 ? 3.619 5.142 -1.933 1.00 97.38 86 THR A N 1
ATOM 635 C CA . THR A 1 86 ? 3.354 3.708 -1.762 1.00 97.38 86 THR A CA 1
ATOM 636 C C . THR A 1 86 ? 4.615 2.898 -1.504 1.00 97.38 86 THR A C 1
ATOM 638 O O . THR A 1 86 ? 4.643 2.046 -0.615 1.00 97.38 86 THR A O 1
ATOM 641 N N . CYS A 1 87 ? 5.700 3.179 -2.228 1.00 97.75 87 CYS A N 1
ATOM 642 C CA . CYS A 1 87 ? 6.984 2.538 -1.962 1.00 97.75 87 CYS A CA 1
ATOM 643 C C . CYS A 1 87 ? 7.510 2.877 -0.559 1.00 97.75 87 CYS A C 1
ATOM 645 O O . CYS A 1 87 ? 8.087 2.004 0.090 1.00 97.75 87 CYS A O 1
ATOM 647 N N . GLU A 1 88 ? 7.310 4.107 -0.077 1.00 95.12 88 GLU A N 1
ATOM 648 C CA . GLU A 1 88 ? 7.720 4.528 1.266 1.00 95.12 88 GLU A CA 1
ATOM 649 C C . GLU A 1 88 ? 7.012 3.710 2.354 1.00 95.12 88 GLU A C 1
ATOM 651 O O . GLU A 1 88 ? 7.683 3.096 3.194 1.00 95.12 88 GLU A O 1
ATOM 656 N N . PHE A 1 89 ? 5.675 3.635 2.329 1.00 92.94 89 PHE A N 1
ATOM 657 C CA . PHE A 1 89 ? 4.957 2.872 3.351 1.00 92.94 89 PHE A CA 1
ATOM 658 C C . PHE A 1 89 ? 5.149 1.354 3.205 1.00 92.94 89 PHE A C 1
ATOM 660 O O . PHE A 1 89 ? 5.276 0.667 4.219 1.00 92.94 89 PHE A O 1
ATOM 667 N N . ALA A 1 90 ? 5.288 0.825 1.982 1.00 96.12 90 ALA A N 1
ATOM 668 C CA . ALA A 1 90 ? 5.584 -0.592 1.747 1.00 96.12 90 ALA A CA 1
ATOM 669 C C . ALA A 1 90 ? 6.952 -0.999 2.326 1.00 96.12 90 ALA A C 1
ATOM 671 O O . ALA A 1 90 ? 7.102 -2.073 2.913 1.00 96.12 90 ALA A O 1
ATOM 672 N N . LEU A 1 91 ? 7.961 -0.127 2.215 1.00 96.00 91 LEU A N 1
ATOM 673 C CA . LEU A 1 91 ? 9.272 -0.345 2.832 1.00 96.00 91 LEU A CA 1
ATOM 674 C C . LEU A 1 91 ? 9.185 -0.371 4.360 1.00 96.00 91 LEU A C 1
ATOM 676 O O . LEU A 1 91 ? 9.791 -1.246 4.985 1.00 96.00 91 LEU A O 1
ATOM 680 N N . LYS A 1 92 ? 8.432 0.557 4.964 1.00 92.94 92 LYS A N 1
ATOM 681 C CA . LYS A 1 92 ? 8.218 0.586 6.418 1.00 92.94 92 LYS A CA 1
ATOM 682 C C . LYS A 1 92 ? 7.493 -0.673 6.899 1.00 92.94 92 LYS A C 1
ATOM 684 O O . LYS A 1 92 ? 7.924 -1.280 7.876 1.00 92.94 92 LYS A O 1
ATOM 689 N N . GLN A 1 93 ? 6.486 -1.133 6.161 1.00 90.81 93 GLN A N 1
ATOM 690 C CA . GLN A 1 93 ? 5.793 -2.386 6.451 1.00 90.81 93 GLN A CA 1
ATOM 691 C C . GLN A 1 93 ? 6.746 -3.594 6.485 1.00 90.81 93 GLN A C 1
ATOM 693 O O . GLN A 1 93 ? 6.728 -4.358 7.450 1.00 90.81 93 GLN A O 1
ATOM 698 N N . ILE A 1 94 ? 7.620 -3.754 5.484 1.00 93.38 94 ILE A N 1
ATOM 699 C CA . ILE A 1 94 ? 8.605 -4.853 5.463 1.00 93.38 94 ILE A CA 1
ATOM 700 C C . ILE A 1 94 ? 9.533 -4.782 6.690 1.00 93.38 94 ILE A C 1
ATOM 702 O O . ILE A 1 94 ? 9.841 -5.806 7.303 1.00 93.38 94 ILE A O 1
ATOM 706 N N . GLN A 1 95 ? 9.966 -3.578 7.076 1.00 90.19 95 GLN A N 1
ATOM 707 C CA . GLN A 1 95 ? 10.819 -3.375 8.253 1.00 90.19 95 GLN A CA 1
ATOM 708 C C . GLN A 1 95 ? 10.109 -3.751 9.562 1.00 90.19 95 GLN A C 1
ATOM 710 O O . GLN A 1 95 ? 10.718 -4.373 10.433 1.00 90.19 95 GLN A O 1
ATOM 715 N N . GLU A 1 96 ? 8.829 -3.409 9.704 1.00 85.06 96 GLU A N 1
ATOM 716 C CA . GLU A 1 96 ? 8.032 -3.755 10.884 1.00 85.06 96 GLU A CA 1
ATOM 717 C C . GLU A 1 96 ? 7.781 -5.263 10.985 1.00 85.06 96 GLU A C 1
ATOM 719 O O . GLU A 1 96 ? 7.962 -5.844 12.057 1.00 85.06 96 GLU A O 1
ATOM 724 N N . LEU A 1 97 ? 7.454 -5.924 9.868 1.00 83.69 97 LEU A N 1
ATOM 725 C CA . LEU A 1 97 ? 7.304 -7.382 9.818 1.00 83.69 97 LEU A CA 1
ATOM 726 C C . LEU A 1 97 ? 8.590 -8.091 10.258 1.00 83.69 97 LEU A C 1
ATOM 728 O O . LEU A 1 97 ? 8.537 -9.040 11.042 1.00 83.69 97 LEU A O 1
ATOM 732 N N . LYS A 1 98 ? 9.751 -7.592 9.823 1.00 83.38 98 LYS A N 1
ATOM 733 C CA . LYS A 1 98 ? 11.053 -8.088 10.276 1.00 83.38 98 LYS A CA 1
ATOM 734 C C . LYS A 1 98 ? 11.243 -7.911 11.782 1.00 83.38 98 LYS A C 1
ATOM 736 O O . LYS A 1 98 ? 11.628 -8.859 12.458 1.00 83.38 98 LYS A O 1
ATOM 741 N N . ALA A 1 99 ? 10.955 -6.726 12.320 1.00 81.38 99 ALA A N 1
ATOM 742 C CA . ALA A 1 99 ? 11.114 -6.451 13.749 1.00 81.38 99 ALA A CA 1
ATOM 743 C C . ALA A 1 99 ? 10.253 -7.379 14.629 1.00 81.38 99 ALA A C 1
ATOM 745 O O . ALA A 1 99 ? 10.674 -7.750 15.724 1.00 81.38 99 ALA A O 1
ATOM 746 N N . VAL A 1 100 ? 9.076 -7.792 14.144 1.00 75.50 100 VAL A N 1
ATOM 747 C CA . VAL A 1 100 ? 8.222 -8.787 14.815 1.00 75.50 100 VAL A CA 1
ATOM 748 C C . VAL A 1 100 ? 8.840 -10.190 14.780 1.00 75.50 100 VAL A C 1
ATOM 750 O O . VAL A 1 100 ? 8.748 -10.909 15.772 1.00 75.50 100 VAL A O 1
ATOM 753 N N . VAL A 1 101 ? 9.472 -10.578 13.667 1.00 73.50 101 VAL A N 1
ATOM 754 C CA . VAL A 1 101 ? 10.134 -11.888 13.509 1.00 73.50 101 VAL A CA 1
ATOM 755 C C . VAL A 1 101 ? 11.428 -11.981 14.328 1.00 73.50 101 VAL A C 1
ATOM 757 O O . VAL A 1 101 ? 11.688 -13.024 14.927 1.00 73.50 101 VAL A O 1
ATOM 760 N N . ASP A 1 102 ? 12.216 -10.905 14.374 1.00 73.31 102 ASP A N 1
ATOM 761 C CA . ASP A 1 102 ? 13.502 -10.844 15.086 1.00 73.31 102 ASP A CA 1
ATOM 762 C C . ASP A 1 102 ? 13.343 -10.579 16.602 1.00 73.31 102 ASP A C 1
ATOM 764 O O . ASP A 1 102 ? 14.253 -10.862 17.387 1.00 73.31 102 ASP A O 1
ATOM 768 N N . GLY A 1 103 ? 12.204 -10.023 17.030 1.00 64.62 103 GLY A N 1
ATOM 769 C CA . GLY A 1 103 ? 11.870 -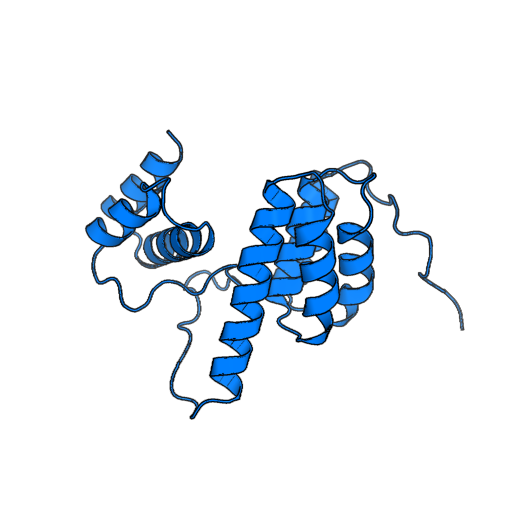9.768 18.434 1.00 64.62 103 GLY A CA 1
ATOM 770 C C . GLY A 1 103 ? 11.314 -10.992 19.177 1.00 64.62 103 GLY A C 1
ATOM 771 O O . GLY A 1 103 ? 10.887 -11.975 18.580 1.00 64.62 103 GLY A O 1
ATOM 772 N N . ASP A 1 104 ? 11.275 -10.926 20.515 1.00 49.81 104 ASP A N 1
ATOM 773 C CA . ASP A 1 104 ? 10.638 -11.931 21.387 1.00 49.81 104 ASP A CA 1
ATOM 774 C C . ASP A 1 104 ? 9.111 -11.907 21.213 1.00 49.81 104 ASP A C 1
ATOM 776 O O . ASP A 1 104 ? 8.429 -11.322 22.044 1.00 49.81 104 ASP A O 1
ATOM 780 N N . GLY A 1 105 ? 8.592 -12.427 20.089 1.00 52.28 105 GLY A N 1
ATOM 781 C CA . GLY A 1 105 ? 7.245 -12.976 19.826 1.00 52.28 105 GLY A CA 1
ATOM 782 C C . GLY A 1 105 ? 5.982 -12.311 20.409 1.00 52.28 105 GLY A C 1
ATOM 783 O O . GLY A 1 105 ? 4.912 -12.921 20.384 1.00 52.28 105 GLY A O 1
ATOM 784 N N . THR A 1 106 ? 6.066 -11.108 20.970 1.00 45.38 106 THR A N 1
ATOM 785 C CA . THR A 1 106 ? 5.064 -10.525 21.880 1.00 45.38 106 THR A CA 1
ATOM 786 C C . THR A 1 106 ? 4.288 -9.378 21.248 1.00 45.38 106 THR A C 1
ATOM 788 O O . THR A 1 106 ? 3.205 -9.051 21.731 1.00 45.38 106 THR A O 1
ATOM 791 N N . SER A 1 107 ? 4.762 -8.831 20.126 1.00 48.12 107 SER A N 1
ATOM 792 C CA . SER A 1 107 ? 3.976 -7.910 19.307 1.00 48.12 107 SER A CA 1
ATOM 793 C C . SER A 1 107 ? 3.021 -8.717 18.429 1.00 48.12 107 SER A C 1
ATOM 795 O O . SER A 1 107 ? 3.323 -9.077 17.292 1.00 48.12 107 SER A O 1
ATOM 797 N N . LYS A 1 108 ? 1.867 -9.083 18.993 1.00 50.59 108 LYS A N 1
ATOM 798 C CA . LYS A 1 108 ? 0.748 -9.576 18.193 1.00 50.59 108 LYS A CA 1
ATOM 799 C C . LYS A 1 108 ? 0.238 -8.389 17.388 1.00 50.59 108 LYS A C 1
ATOM 801 O O . LYS A 1 108 ? -0.478 -7.557 17.934 1.00 50.59 108 LYS A O 1
ATOM 806 N N . THR A 1 109 ? 0.588 -8.316 16.109 1.00 56.59 109 THR A N 1
ATOM 807 C CA . THR A 1 109 ? -0.200 -7.518 15.174 1.00 56.59 109 THR A CA 1
ATOM 808 C C . THR A 1 109 ? -1.626 -8.059 15.246 1.00 56.59 109 THR A C 1
ATOM 810 O O . THR A 1 109 ? -1.890 -9.226 14.936 1.00 56.59 109 THR A O 1
ATOM 813 N N . GLU A 1 110 ? -2.540 -7.268 15.807 1.00 64.44 110 GLU A N 1
ATOM 814 C CA . GLU A 1 110 ? -3.940 -7.660 15.871 1.00 64.44 110 GLU A CA 1
ATOM 815 C C . GLU A 1 110 ? -4.430 -7.826 14.438 1.00 64.44 110 GLU A C 1
ATOM 817 O O . GLU A 1 110 ? -4.339 -6.908 13.621 1.00 64.44 110 GLU A O 1
ATOM 822 N N . LYS A 1 111 ? -4.893 -9.033 14.103 1.00 70.75 111 LYS A N 1
ATOM 823 C CA . LYS A 1 111 ? -5.446 -9.281 12.776 1.00 70.75 111 LYS A CA 1
ATOM 824 C C . LYS A 1 111 ? -6.643 -8.361 12.583 1.00 70.75 111 LYS A C 1
ATOM 826 O O . LYS A 1 111 ? -7.539 -8.340 13.426 1.00 70.75 111 LYS A O 1
ATOM 831 N N . SER A 1 112 ? -6.648 -7.649 11.459 1.00 80.19 112 SER A N 1
ATOM 832 C CA . SER A 1 112 ? -7.772 -6.821 11.038 1.00 80.19 112 SER A CA 1
ATOM 833 C C . SER A 1 112 ? -9.092 -7.598 11.174 1.00 80.19 112 SER A C 1
ATOM 835 O O . SER A 1 112 ? -9.178 -8.732 10.682 1.00 80.19 112 SER A O 1
ATOM 837 N N . PRO A 1 113 ? -10.149 -7.005 11.766 1.00 86.69 113 PRO A N 1
ATOM 838 C CA . PRO A 1 113 ? -11.490 -7.594 11.785 1.00 86.69 113 PRO A CA 1
ATOM 839 C C . PRO A 1 113 ? -12.047 -7.896 10.384 1.00 86.69 113 PRO A C 1
ATOM 841 O O . PRO A 1 113 ? -12.993 -8.668 10.248 1.00 86.69 113 PRO A O 1
ATOM 844 N N . PHE A 1 114 ? -11.456 -7.299 9.345 1.00 87.94 114 PHE A N 1
ATOM 845 C CA . PHE A 1 114 ? -11.866 -7.412 7.948 1.00 87.94 114 PHE A CA 1
ATOM 846 C C . PHE A 1 114 ? -11.041 -8.431 7.153 1.00 87.94 114 PHE A C 1
ATOM 848 O O . PHE A 1 114 ? -11.260 -8.572 5.954 1.00 87.94 114 PHE A O 1
ATOM 855 N N . MET A 1 115 ? -10.122 -9.159 7.806 1.00 86.19 115 MET A N 1
ATOM 856 C CA . MET A 1 115 ? -9.264 -10.173 7.172 1.00 86.19 115 MET A CA 1
ATOM 857 C C . MET A 1 115 ? -8.407 -9.628 6.016 1.00 86.19 115 MET A C 1
ATOM 859 O O . MET A 1 115 ? -8.030 -10.380 5.120 1.00 86.19 115 MET A O 1
ATOM 863 N N . SER A 1 116 ? -8.102 -8.331 6.047 1.00 88.88 116 SER A N 1
ATOM 864 C CA . SER A 1 116 ? -7.241 -7.643 5.088 1.00 88.88 116 SER A CA 1
ATOM 865 C C . SER A 1 116 ? -5.774 -7.672 5.518 1.00 88.88 116 SER A C 1
ATOM 867 O O . SER A 1 116 ? -5.461 -7.654 6.713 1.00 88.88 116 SER A O 1
ATOM 869 N N . VAL A 1 117 ? -4.880 -7.668 4.531 1.00 90.00 117 VAL A N 1
ATOM 870 C CA . VAL A 1 117 ? -3.494 -7.224 4.685 1.00 90.00 117 VAL A CA 1
ATOM 871 C C . VAL A 1 117 ? -3.498 -5.714 4.476 1.00 90.00 117 VAL A C 1
ATOM 873 O O . VAL A 1 117 ? -3.712 -5.243 3.361 1.00 90.00 117 VAL A O 1
ATOM 876 N N . ASP A 1 118 ? -3.366 -4.963 5.568 1.00 89.69 118 ASP A N 1
ATOM 877 C CA . ASP A 1 118 ? -3.390 -3.500 5.533 1.00 89.69 118 ASP A CA 1
ATOM 878 C C . ASP A 1 118 ? -1.987 -2.957 5.218 1.00 89.69 118 ASP A C 1
ATOM 880 O O . ASP A 1 118 ? -1.022 -3.504 5.750 1.00 89.69 118 ASP A O 1
ATOM 884 N N . PRO A 1 119 ? -1.839 -1.878 4.430 1.00 85.88 119 PRO A N 1
ATOM 885 C CA . PRO A 1 119 ? -0.534 -1.292 4.085 1.00 85.88 119 PRO A CA 1
ATOM 886 C C . PRO A 1 119 ? 0.260 -0.716 5.262 1.00 85.88 119 PRO A C 1
ATOM 888 O O . PRO A 1 119 ? 1.480 -0.588 5.193 1.00 85.88 119 PRO A O 1
ATOM 891 N N . ALA A 1 120 ? -0.423 -0.380 6.355 1.00 85.81 120 ALA A N 1
ATOM 892 C CA . ALA A 1 120 ? 0.186 0.086 7.591 1.00 85.81 120 ALA A CA 1
ATOM 893 C C . ALA A 1 120 ? -0.423 -0.668 8.771 1.00 85.81 120 ALA A C 1
ATOM 895 O O . ALA A 1 120 ? -1.634 -0.909 8.808 1.00 85.81 120 ALA A O 1
ATOM 896 N N . ALA A 1 121 ? 0.407 -1.023 9.751 1.00 81.44 121 ALA A N 1
ATOM 897 C CA . ALA A 1 121 ? -0.096 -1.587 10.991 1.00 81.44 121 ALA A CA 1
ATOM 898 C C . ALA A 1 121 ? -0.983 -0.537 11.688 1.00 81.44 121 ALA A C 1
ATOM 900 O O . ALA A 1 121 ? -0.529 0.592 11.898 1.00 81.44 121 ALA A O 1
ATOM 901 N N . PRO A 1 122 ? -2.235 -0.866 12.057 1.00 73.75 122 PRO A N 1
ATOM 902 C CA . PRO A 1 122 ? -3.090 0.079 12.760 1.00 73.75 122 PRO A CA 1
ATOM 903 C C . PRO A 1 122 ? -2.420 0.475 14.078 1.00 73.75 122 PRO A C 1
ATOM 905 O O . PRO A 1 122 ? -1.930 -0.384 14.820 1.00 73.75 122 PRO A O 1
ATOM 908 N N . VAL A 1 123 ? -2.385 1.780 14.367 1.00 67.50 123 VAL A N 1
ATOM 909 C CA . VAL A 1 123 ? -1.737 2.294 15.579 1.00 67.50 123 VAL A CA 1
ATOM 910 C C . VAL A 1 123 ? -2.450 1.716 16.799 1.00 67.50 123 VAL A C 1
ATOM 912 O O . VAL A 1 123 ? -3.559 2.117 17.134 1.00 67.50 123 VAL A O 1
ATOM 915 N N . SER A 1 124 ? -1.800 0.780 17.487 1.00 56.62 124 SER A N 1
ATOM 916 C CA . SER A 1 124 ? -2.348 0.118 18.680 1.00 56.62 124 SER A CA 1
ATOM 917 C C . SER A 1 124 ? -2.222 0.983 19.946 1.00 56.62 124 SER A C 1
ATOM 919 O O . SER A 1 124 ? -2.760 0.629 20.990 1.00 56.62 124 SER A O 1
ATOM 921 N N . SER A 1 125 ? -1.526 2.125 19.865 1.00 55.06 125 SER A N 1
ATOM 922 C CA . SER A 1 125 ? -1.225 3.017 20.994 1.00 55.06 125 SER A CA 1
ATOM 923 C C . SER A 1 125 ? -1.994 4.349 21.019 1.00 55.06 125 SER A C 1
ATOM 925 O O . SER A 1 125 ? -1.893 5.068 22.012 1.00 55.06 125 SER A O 1
ATOM 927 N N . CYS A 1 126 ? -2.757 4.702 19.977 1.00 51.59 126 CYS A N 1
ATOM 928 C CA . CYS A 1 126 ? -3.635 5.882 19.986 1.00 51.59 126 CYS A CA 1
ATOM 929 C C . CYS A 1 126 ? -5.036 5.448 20.421 1.00 51.59 126 CYS A C 1
ATOM 931 O O . CYS A 1 126 ? -5.637 4.557 19.830 1.00 51.59 126 CYS A O 1
ATOM 933 N N . SER A 1 127 ? -5.509 6.019 21.525 1.00 70.56 127 SER A N 1
ATOM 934 C CA . SER A 1 127 ? -6.456 5.363 22.435 1.00 70.56 127 SER A CA 1
ATOM 935 C C . SER A 1 127 ? -7.886 5.906 22.319 1.00 70.56 127 SER A C 1
ATOM 937 O O . SER A 1 127 ? -8.736 5.579 23.147 1.00 70.56 127 SER A O 1
ATOM 939 N N . SER A 1 128 ? -8.181 6.730 21.308 1.00 89.69 128 SER A N 1
ATOM 940 C CA . SER A 1 128 ? -9.533 7.238 21.045 1.00 89.69 128 SER A CA 1
ATOM 941 C C . SER A 1 128 ? -9.764 7.596 19.574 1.00 89.69 128 SER A C 1
ATOM 943 O O . SER A 1 128 ? -8.835 7.933 18.843 1.00 89.69 128 SER A O 1
ATOM 945 N N . VAL A 1 129 ? -11.033 7.577 19.153 1.00 93.19 129 VAL A N 1
ATOM 946 C CA . VAL A 1 129 ? -11.459 8.015 17.811 1.00 93.19 129 VAL A CA 1
ATOM 947 C C . VAL A 1 129 ? -11.050 9.464 17.523 1.00 93.19 129 VAL A C 1
ATOM 949 O O . VAL A 1 129 ? -10.665 9.765 16.398 1.00 93.19 129 VAL A O 1
ATOM 952 N N . ASP A 1 130 ? -11.084 10.346 18.525 1.00 93.56 130 ASP A N 1
ATOM 953 C CA . ASP A 1 130 ? -10.744 11.765 18.358 1.00 93.56 130 ASP A CA 1
ATOM 954 C C . ASP A 1 130 ? -9.255 11.973 18.051 1.00 93.56 130 ASP A C 1
ATOM 956 O O . ASP A 1 130 ? -8.897 12.780 17.196 1.00 93.56 130 ASP A O 1
ATOM 960 N N . GLU A 1 131 ? -8.371 11.217 18.706 1.00 92.81 131 GLU A N 1
ATOM 961 C CA . GLU A 1 131 ? -6.935 11.252 18.412 1.00 92.81 131 GLU A CA 1
ATOM 962 C C . GLU A 1 131 ? -6.644 10.731 17.005 1.00 92.81 131 GLU A C 1
ATOM 964 O O . GLU A 1 131 ? -5.902 11.366 16.257 1.00 92.81 131 GLU A O 1
ATOM 969 N N . LEU A 1 132 ? -7.257 9.605 16.626 1.00 93.81 132 LEU A N 1
ATOM 970 C CA . LEU A 1 132 ? -7.086 9.025 15.294 1.00 93.81 132 LEU A CA 1
ATOM 971 C C . LEU A 1 132 ? -7.607 9.959 14.198 1.00 93.81 132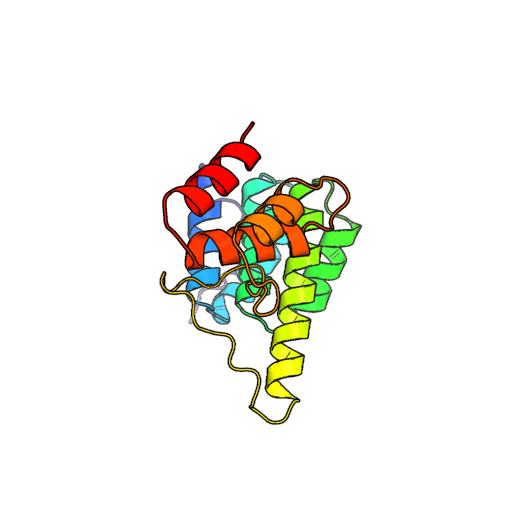 LEU A C 1
ATOM 973 O O . LEU A 1 132 ? -6.965 10.109 13.163 1.00 93.81 132 LEU A O 1
ATOM 977 N N . ARG A 1 133 ? -8.732 10.640 14.442 1.00 95.12 133 ARG A N 1
ATOM 978 C CA . ARG A 1 133 ? -9.255 11.688 13.562 1.00 95.12 133 ARG A CA 1
ATOM 979 C C . ARG A 1 133 ? -8.251 12.825 13.390 1.00 95.12 133 ARG A C 1
ATOM 981 O O . ARG A 1 133 ? -8.008 13.242 12.265 1.00 95.12 133 ARG A O 1
ATOM 988 N N . ASN A 1 134 ? -7.675 13.325 14.484 1.00 94.44 134 ASN A N 1
ATOM 989 C CA . ASN A 1 134 ? -6.703 14.418 14.416 1.00 94.44 134 ASN A CA 1
ATOM 990 C C . ASN A 1 134 ?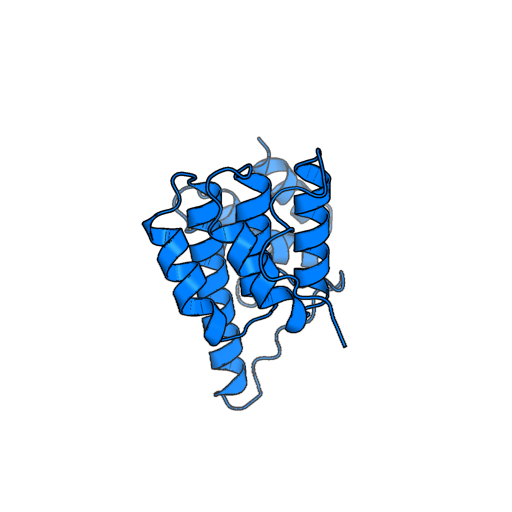 -5.457 14.022 13.623 1.00 94.44 134 ASN A C 1
ATOM 992 O O . ASN A 1 134 ? -4.929 14.856 12.905 1.00 94.44 134 ASN A O 1
ATOM 996 N N . VAL A 1 135 ? -5.004 12.767 13.734 1.00 94.19 135 VAL A N 1
ATOM 997 C CA . VAL A 1 135 ? -3.904 12.260 12.902 1.00 94.19 135 VAL A CA 1
ATOM 998 C C . VAL A 1 135 ? -4.326 12.186 11.436 1.00 94.19 135 VAL A C 1
ATOM 1000 O O . VAL A 1 135 ? -3.599 12.690 10.594 1.00 94.19 135 VAL A O 1
ATOM 1003 N N . LEU A 1 136 ? -5.490 11.602 11.128 1.00 94.12 136 LEU A N 1
ATOM 1004 C CA . LEU A 1 136 ? -5.952 11.406 9.749 1.00 94.12 136 LEU A CA 1
ATOM 1005 C C . LEU A 1 136 ? -6.169 12.724 8.981 1.00 94.12 136 LEU A C 1
ATOM 1007 O O . LEU A 1 136 ? -6.034 12.744 7.763 1.00 94.12 136 LEU A O 1
ATOM 1011 N N . LEU A 1 137 ? -6.520 13.806 9.678 1.00 94.94 137 LEU A N 1
ATOM 1012 C CA . LEU A 1 137 ? -6.799 15.118 9.081 1.00 94.94 137 LEU A CA 1
ATOM 1013 C C . LEU A 1 137 ? -5.596 16.081 9.112 1.00 94.94 137 LEU A C 1
ATOM 1015 O O . LEU A 1 137 ? -5.756 17.260 8.805 1.00 94.94 137 LEU A O 1
ATOM 1019 N N . ASP A 1 138 ? -4.416 15.616 9.524 1.00 94.19 138 ASP A N 1
ATOM 1020 C CA . ASP A 1 138 ? -3.204 16.433 9.623 1.00 94.19 138 ASP A CA 1
ATOM 1021 C C . ASP A 1 138 ? -2.312 16.229 8.386 1.00 94.19 138 ASP A C 1
ATOM 1023 O O . ASP A 1 138 ? -1.570 15.251 8.298 1.00 94.19 138 ASP A O 1
ATOM 1027 N N . GLU A 1 139 ? -2.378 17.168 7.434 1.00 87.62 139 GLU A N 1
ATOM 1028 C CA . GLU A 1 139 ? -1.606 17.152 6.175 1.00 87.62 139 GLU A CA 1
ATOM 1029 C C . GLU A 1 139 ? -0.078 17.171 6.383 1.00 87.62 139 GLU A C 1
ATOM 1031 O O . GLU A 1 139 ? 0.675 16.866 5.461 1.00 87.62 139 GLU A O 1
ATOM 1036 N N . GLU A 1 140 ? 0.400 17.497 7.589 1.00 91.81 140 GLU A N 1
ATOM 1037 C CA . GLU A 1 140 ? 1.828 17.493 7.928 1.00 91.81 140 GLU A CA 1
ATOM 1038 C C . GLU A 1 140 ? 2.317 16.110 8.402 1.00 91.81 140 GLU A C 1
ATOM 1040 O O . GLU A 1 140 ? 3.516 15.908 8.637 1.00 91.81 140 GLU A O 1
ATOM 1045 N N . LYS A 1 141 ? 1.412 15.138 8.584 1.00 89.81 141 LYS A N 1
ATOM 1046 C CA . LYS A 1 141 ? 1.778 13.760 8.935 1.00 89.81 141 LYS A CA 1
ATOM 1047 C C . LYS A 1 141 ? 2.328 13.014 7.734 1.00 89.81 141 LYS A C 1
ATOM 1049 O O . LYS A 1 141 ? 1.907 13.200 6.598 1.00 89.81 141 LYS A O 1
ATOM 1054 N N . CYS A 1 142 ? 3.252 12.092 8.005 1.00 87.81 142 CYS A N 1
ATOM 1055 C CA . CYS A 1 142 ? 3.713 11.185 6.965 1.00 87.81 142 CYS A CA 1
ATOM 1056 C C . CYS A 1 142 ? 2.574 10.252 6.527 1.00 87.81 142 CYS A C 1
ATOM 1058 O O . CYS A 1 142 ? 1.735 9.856 7.343 1.00 87.81 142 CYS A O 1
ATOM 1060 N N . ILE A 1 143 ? 2.586 9.853 5.252 1.00 87.81 143 ILE A N 1
ATOM 1061 C CA . ILE A 1 143 ? 1.528 9.032 4.648 1.00 87.81 143 ILE A CA 1
ATOM 1062 C C . ILE A 1 143 ? 1.273 7.733 5.426 1.00 87.81 143 ILE A C 1
ATOM 1064 O O . ILE A 1 143 ? 0.131 7.305 5.581 1.00 87.81 143 ILE A O 1
ATOM 1068 N N . TYR A 1 144 ? 2.322 7.146 6.010 1.00 88.38 144 TYR A N 1
ATOM 1069 C CA . TYR A 1 144 ? 2.197 5.953 6.841 1.00 88.38 144 TYR A CA 1
ATOM 1070 C C . TYR A 1 144 ? 1.307 6.181 8.069 1.00 88.38 144 TYR A C 1
ATOM 1072 O O . TYR A 1 144 ? 0.469 5.340 8.385 1.00 88.38 144 TYR A O 1
ATOM 1080 N N . ASP A 1 145 ? 1.486 7.299 8.776 1.00 88.56 145 ASP A N 1
ATOM 1081 C CA . ASP A 1 145 ? 0.723 7.590 9.993 1.00 88.56 145 ASP A CA 1
ATOM 1082 C C . ASP A 1 145 ? -0.749 7.871 9.661 1.00 88.56 145 ASP A C 1
ATOM 1084 O O . ASP A 1 145 ? -1.638 7.449 10.404 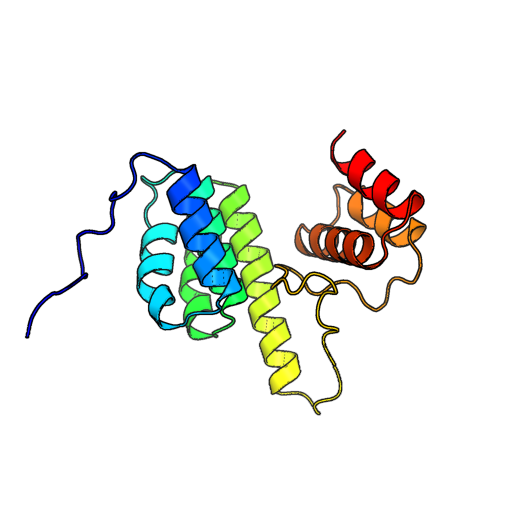1.00 88.56 145 ASP A O 1
ATOM 1088 N N . LEU A 1 146 ? -1.010 8.509 8.511 1.00 91.81 146 LEU A N 1
ATOM 1089 C CA . LEU A 1 146 ? -2.361 8.701 7.978 1.00 91.81 146 LEU A CA 1
ATOM 1090 C C . LEU A 1 146 ? -3.045 7.354 7.708 1.00 91.81 146 LEU A C 1
ATOM 1092 O O . LEU A 1 146 ? -4.167 7.126 8.161 1.00 91.81 146 LEU A O 1
ATOM 1096 N N . TYR A 1 147 ? -2.351 6.427 7.040 1.00 91.31 147 TYR A N 1
ATOM 1097 C CA . TYR A 1 147 ? -2.859 5.078 6.769 1.00 91.31 147 TYR A CA 1
ATOM 1098 C C . TYR A 1 147 ? -3.101 4.299 8.064 1.00 91.31 147 TYR A C 1
ATOM 1100 O O . TYR A 1 147 ? -4.161 3.701 8.252 1.00 91.31 147 TYR A O 1
ATOM 1108 N N . ALA A 1 148 ? -2.150 4.341 8.995 1.00 90.38 148 ALA A N 1
ATOM 1109 C CA . ALA A 1 148 ? -2.278 3.664 10.277 1.00 90.38 148 ALA A CA 1
ATOM 1110 C C . ALA A 1 148 ? -3.484 4.190 11.082 1.00 90.38 148 ALA A C 1
ATOM 1112 O O . ALA A 1 148 ? -4.200 3.398 11.704 1.00 90.38 148 ALA A O 1
ATOM 1113 N N . ALA A 1 149 ? -3.756 5.501 11.032 1.00 92.88 149 ALA A N 1
ATOM 1114 C CA . ALA A 1 149 ? -4.939 6.107 11.640 1.00 92.88 149 ALA A CA 1
ATOM 1115 C C . ALA A 1 149 ? -6.240 5.714 10.922 1.00 92.88 149 ALA A C 1
ATOM 1117 O O . ALA A 1 149 ? -7.212 5.341 11.583 1.00 92.88 149 ALA A O 1
ATOM 1118 N N . LEU A 1 150 ? -6.250 5.724 9.585 1.00 94.00 150 LEU A N 1
ATOM 1119 C CA . LEU A 1 150 ? -7.387 5.300 8.764 1.00 94.00 150 LEU A CA 1
ATOM 1120 C C . LEU A 1 150 ? -7.809 3.860 9.086 1.00 94.00 150 LEU A C 1
ATOM 1122 O O . LEU A 1 150 ? -8.985 3.592 9.348 1.00 94.00 150 LEU A O 1
ATOM 1126 N N . PHE A 1 151 ? -6.857 2.926 9.116 1.00 92.19 151 PHE A N 1
ATOM 1127 C CA . PHE A 1 151 ? -7.149 1.523 9.403 1.00 92.19 151 PHE A CA 1
ATOM 1128 C C . PHE A 1 151 ? -7.506 1.281 10.870 1.00 92.19 151 PHE A C 1
ATOM 1130 O O . PHE A 1 151 ? -8.368 0.447 11.151 1.00 92.19 151 PHE A O 1
ATOM 1137 N N . ALA A 1 152 ? -6.940 2.046 11.807 1.00 92.06 152 ALA A N 1
ATOM 1138 C CA . ALA A 1 152 ? -7.378 2.021 13.200 1.00 92.06 152 ALA A CA 1
ATOM 1139 C C . ALA A 1 152 ? -8.830 2.522 13.356 1.00 92.06 152 ALA A C 1
ATOM 1141 O O . ALA A 1 152 ? -9.621 1.877 14.043 1.00 92.06 152 ALA A O 1
ATOM 1142 N N . LEU A 1 153 ? -9.224 3.600 12.662 1.00 93.44 153 LEU A N 1
ATOM 1143 C CA . LEU A 1 153 ? -10.612 4.087 12.626 1.00 93.44 153 LEU A CA 1
ATOM 1144 C C . LEU A 1 153 ? -11.558 3.054 12.007 1.00 93.44 153 LEU A C 1
ATOM 1146 O O . LEU A 1 153 ? -12.624 2.787 12.567 1.00 93.44 153 LEU A O 1
ATOM 1150 N N . ARG A 1 154 ? -11.159 2.422 10.894 1.00 93.62 154 ARG A N 1
ATOM 1151 C CA . ARG A 1 154 ? -11.917 1.325 10.272 1.00 93.62 154 ARG A CA 1
ATOM 1152 C C . ARG A 1 154 ? -12.133 0.180 11.263 1.00 93.62 154 ARG A C 1
ATOM 1154 O O . ARG A 1 154 ? -13.244 -0.331 11.373 1.00 93.62 154 ARG A O 1
ATOM 1161 N N . ASN A 1 155 ? -11.080 -0.214 11.980 1.00 90.88 155 ASN A N 1
ATOM 1162 C CA . ASN A 1 155 ? -11.128 -1.303 12.955 1.00 90.88 155 ASN A CA 1
ATOM 1163 C C . ASN A 1 155 ? -11.967 -0.944 14.190 1.00 90.88 155 ASN A C 1
ATOM 1165 O O . ASN A 1 155 ? -12.633 -1.822 14.735 1.00 90.88 155 ASN A O 1
ATOM 1169 N N . HIS A 1 156 ? -11.971 0.325 14.606 1.00 90.75 156 HIS A N 1
ATOM 1170 C CA . HIS A 1 156 ? -12.821 0.816 15.690 1.00 90.75 156 HIS A CA 1
ATOM 1171 C C . HIS A 1 156 ? -14.308 0.799 15.299 1.00 90.75 156 HIS A C 1
ATOM 1173 O O . HIS A 1 156 ? -15.152 0.326 16.061 1.00 90.75 156 HIS A O 1
ATOM 1179 N N . GLY A 1 157 ? -14.643 1.316 14.112 1.00 90.00 157 GLY A N 1
ATOM 1180 C CA . GLY A 1 157 ? -16.023 1.442 13.644 1.00 90.00 157 GLY A CA 1
ATOM 1181 C C . GLY A 1 157 ? -16.891 2.381 14.499 1.00 90.00 157 GLY A C 1
ATOM 1182 O O . GLY A 1 157 ? -16.405 3.120 15.358 1.00 90.00 157 GLY A O 1
ATOM 1183 N N . GLY A 1 158 ? -18.203 2.359 14.254 1.00 93.75 158 GLY A N 1
ATOM 1184 C CA . GLY A 1 158 ? -19.172 3.253 14.899 1.00 93.75 158 GLY A CA 1
ATOM 1185 C C . GLY A 1 158 ? -19.271 4.635 14.242 1.00 93.75 158 GLY A C 1
ATOM 1186 O O . GLY A 1 158 ? -18.406 5.037 13.465 1.00 93.75 158 GLY A O 1
ATOM 1187 N N . ASP A 1 159 ? -20.344 5.362 14.556 1.00 97.19 159 ASP A N 1
ATOM 1188 C CA . ASP A 1 159 ? -20.726 6.596 13.850 1.00 97.19 159 ASP A CA 1
ATOM 1189 C C . ASP A 1 159 ? -19.639 7.681 13.895 1.00 97.19 159 ASP A C 1
ATOM 1191 O O . ASP A 1 159 ? -19.414 8.379 12.908 1.00 97.19 159 ASP A O 1
ATOM 1195 N N . THR A 1 160 ? -18.924 7.801 15.016 1.00 96.31 160 THR A N 1
ATOM 1196 C CA . THR A 1 160 ? -17.846 8.787 15.178 1.00 96.31 160 THR A CA 1
ATOM 1197 C C . THR A 1 160 ? -16.624 8.455 14.325 1.00 96.31 160 THR A C 1
ATOM 1199 O O . THR A 1 160 ? -16.067 9.352 13.694 1.00 96.31 160 THR A O 1
ATOM 1202 N N . ALA A 1 161 ? -16.228 7.180 14.248 1.00 95.38 161 ALA A N 1
ATOM 1203 C CA . ALA A 1 161 ? -15.106 6.760 13.411 1.00 95.38 161 ALA A CA 1
ATOM 1204 C C . ALA A 1 161 ? -15.457 6.861 11.922 1.00 95.38 161 ALA A C 1
ATOM 1206 O O . ALA A 1 161 ? -14.652 7.343 11.131 1.00 95.38 161 ALA A O 1
ATOM 1207 N N . VAL A 1 162 ? -16.686 6.485 11.550 1.00 96.44 162 VAL A N 1
ATOM 1208 C CA . VAL A 1 162 ? -17.197 6.662 10.184 1.00 96.44 162 VAL A CA 1
ATOM 1209 C C . VAL A 1 162 ? -17.196 8.140 9.794 1.00 96.44 162 VAL A C 1
ATOM 1211 O O . VAL A 1 162 ? -16.722 8.472 8.713 1.00 96.44 162 VAL A O 1
ATOM 1214 N N . SER A 1 163 ? -17.654 9.035 10.676 1.00 97.31 163 SER A N 1
ATOM 1215 C CA . SER A 1 163 ? -17.599 10.481 10.427 1.00 97.31 163 SER A CA 1
ATOM 1216 C C . SER A 1 163 ? -16.165 10.970 10.230 1.00 97.31 163 SER A C 1
ATOM 1218 O O . SER A 1 163 ? -15.921 11.737 9.309 1.00 97.31 163 SER A O 1
ATOM 1220 N N . ALA A 1 164 ? -15.211 10.515 11.048 1.00 95.94 164 ALA A N 1
ATOM 1221 C CA . ALA A 1 164 ? -13.802 10.882 10.897 1.00 95.94 164 ALA A CA 1
ATOM 1222 C C . ALA A 1 164 ? -13.217 10.469 9.540 1.00 95.94 164 ALA A C 1
ATOM 1224 O O . ALA A 1 164 ? -12.506 11.259 8.929 1.00 95.94 164 ALA A O 1
ATOM 1225 N N . ILE A 1 165 ? -13.556 9.272 9.053 1.00 96.44 165 ILE A N 1
ATOM 1226 C CA . ILE A 1 165 ? -13.132 8.798 7.728 1.00 96.44 165 ILE A CA 1
ATOM 1227 C C . ILE A 1 165 ? -13.815 9.598 6.609 1.00 96.44 165 ILE A C 1
ATOM 1229 O O . ILE A 1 165 ? -13.183 9.920 5.612 1.00 96.44 165 ILE A O 1
ATOM 1233 N N . ILE A 1 166 ? -15.099 9.939 6.749 1.00 97.00 166 ILE A N 1
ATOM 1234 C CA . ILE A 1 166 ? -15.804 10.769 5.755 1.00 97.00 166 ILE A CA 1
ATOM 1235 C C . ILE A 1 166 ? -15.160 12.153 5.645 1.00 97.00 166 ILE A C 1
ATOM 1237 O O . ILE A 1 166 ? -15.018 12.677 4.542 1.00 97.00 166 ILE A O 1
ATOM 1241 N N . ASP A 1 167 ? -14.752 12.733 6.771 1.00 95.81 167 ASP A N 1
ATOM 1242 C CA . ASP A 1 167 ? -14.161 14.068 6.791 1.00 95.81 167 ASP A CA 1
ATOM 1243 C C . ASP A 1 167 ? -12.789 14.125 6.105 1.00 95.81 167 ASP A C 1
ATOM 1245 O O . ASP A 1 167 ? -12.408 15.191 5.640 1.00 95.81 167 ASP A O 1
ATOM 1249 N N . SER A 1 168 ? -12.081 12.997 5.956 1.00 94.25 168 SER A N 1
ATOM 1250 C CA . SER A 1 168 ? -10.831 12.943 5.183 1.00 94.25 168 SER A CA 1
ATOM 1251 C C . SER A 1 168 ? -11.045 12.884 3.663 1.00 94.25 168 SER A C 1
ATOM 1253 O O . SER A 1 168 ? -10.075 12.836 2.915 1.00 94.25 168 SER A O 1
ATOM 1255 N N . LEU A 1 169 ? -12.297 12.821 3.190 1.00 91.44 169 LEU A N 1
ATOM 1256 C CA . LEU A 1 169 ? -12.646 12.848 1.761 1.00 91.44 169 LEU A CA 1
ATOM 1257 C C . LEU A 1 169 ? -12.978 14.261 1.246 1.00 91.44 169 LEU A C 1
ATOM 1259 O O . LEU A 1 169 ? -13.269 14.407 0.056 1.00 91.44 169 LEU A O 1
ATOM 1263 N N . CYS A 1 170 ? -13.028 15.258 2.136 1.00 78.75 170 CYS A N 1
ATOM 1264 C CA . CYS A 1 170 ? -13.485 16.624 1.866 1.00 78.75 170 CYS A CA 1
ATOM 1265 C C . CYS A 1 170 ? -12.312 17.598 1.754 1.00 78.75 170 CYS A C 1
ATOM 1267 O O . CYS A 1 170 ? -12.420 18.513 0.905 1.00 78.75 170 CYS A O 1
#

pLDDT: mean 86.37, std 17.18, range [30.58, 98.5]